Protein AF-A0A645JFX5-F1 (afdb_monomer_lite)

pLDDT: mean 93.65, std 6.39, range [46.78, 98.12]

Sequence (132 aa):
MESGHGCGHNLLGAGSFAAAVGLKAYLSEKRNGTVILYGCPGEEGGAGKAFMARDGLFYDLDAALTWHPGDTFEVVSGTNNSSIQIEYVFTGVAAHAASDPQLGRSGLDAVELMNVGVQFLREHMPSYARLH

Secondary structure (DSSP, 8-state):
-PPP-TT-HHHHHHHHHHHHHHHHHHHHHH------------TTTT-HHHHHHHTTTTTT-S--------SS-----S-PPP----------B---TTT-GGG-B-HHHHHHHHHHHHHHHGGGS-TT----

Radius of gyration: 23.56 Å; chains: 1; bounding box: 56×30×65 Å

Structure (mmCIF, N/CA/C/O backbone):
data_AF-A0A645JFX5-F1
#
_entry.id   AF-A0A645JFX5-F1
#
loop_
_atom_site.group_PDB
_atom_site.id
_atom_site.type_symbol
_atom_site.label_atom_id
_atom_site.label_alt_id
_atom_site.label_comp_id
_atom_site.label_asym_id
_atom_site.label_entity_id
_atom_site.label_seq_id
_atom_site.pdbx_PDB_ins_code
_atom_site.Cartn_x
_atom_site.Cartn_y
_atom_site.Cartn_z
_atom_site.occupancy
_atom_site.B_iso_or_equiv
_atom_site.auth_seq_id
_atom_site.auth_comp_id
_atom_site.auth_asym_id
_atom_site.auth_atom_id
_atom_site.pdbx_PDB_model_num
ATOM 1 N N . MET A 1 1 ? 19.819 -7.238 5.902 1.00 46.78 1 MET A N 1
ATOM 2 C CA . MET A 1 1 ? 18.983 -6.178 6.496 1.00 46.78 1 MET A CA 1
ATOM 3 C C . MET A 1 1 ? 17.974 -6.858 7.393 1.00 46.78 1 MET A C 1
ATOM 5 O O . MET A 1 1 ? 17.308 -7.772 6.925 1.00 46.78 1 MET A O 1
ATOM 9 N N . GLU A 1 2 ? 17.912 -6.484 8.666 1.00 53.34 2 GLU A N 1
ATOM 10 C CA . GLU A 1 2 ? 16.762 -6.838 9.502 1.00 53.34 2 GLU A CA 1
ATOM 11 C C . GLU A 1 2 ? 15.526 -6.110 8.963 1.00 53.34 2 GLU A C 1
ATOM 13 O O . GLU A 1 2 ? 15.624 -4.966 8.516 1.00 53.34 2 GLU A O 1
ATOM 18 N N . SER A 1 3 ? 14.375 -6.780 8.961 1.00 75.25 3 SER A N 1
ATOM 19 C CA . SER A 1 3 ? 13.110 -6.122 8.631 1.00 75.25 3 SER A CA 1
ATOM 20 C C . SER A 1 3 ? 12.744 -5.178 9.776 1.00 75.25 3 SER A C 1
ATOM 22 O O . SER A 1 3 ? 12.608 -5.619 10.914 1.00 75.25 3 SER A O 1
ATOM 24 N N . GLY A 1 4 ? 12.632 -3.882 9.487 1.00 86.00 4 GLY A N 1
ATOM 25 C CA . GLY A 1 4 ? 12.278 -2.858 10.470 1.00 86.00 4 GLY A CA 1
ATOM 26 C C . GLY A 1 4 ? 10.804 -2.459 10.394 1.00 86.00 4 GLY A C 1
ATOM 27 O O . GLY A 1 4 ? 10.172 -2.574 9.348 1.00 86.00 4 GLY A O 1
ATOM 28 N N . HIS A 1 5 ? 10.267 -1.927 11.492 1.00 91.62 5 HIS A N 1
ATOM 29 C CA . HIS A 1 5 ? 8.925 -1.338 11.544 1.00 91.62 5 HIS A CA 1
ATOM 30 C C . HIS A 1 5 ? 9.000 0.195 11.521 1.00 91.62 5 HIS A C 1
ATOM 32 O O . HIS A 1 5 ? 8.609 0.853 12.482 1.00 91.62 5 HIS A O 1
ATOM 38 N N . GLY A 1 6 ? 9.517 0.767 10.427 1.00 92.06 6 GLY A N 1
ATOM 39 C CA . GLY A 1 6 ? 9.690 2.222 10.280 1.00 92.06 6 GLY A CA 1
ATOM 40 C C . GLY A 1 6 ? 8.380 3.019 10.349 1.00 92.06 6 GLY A C 1
ATOM 41 O O . GLY A 1 6 ? 8.366 4.107 10.910 1.00 92.06 6 GLY A O 1
ATOM 42 N N . CYS A 1 7 ? 7.276 2.438 9.867 1.00 93.81 7 CYS A N 1
ATOM 43 C CA . CYS A 1 7 ? 5.920 2.992 9.976 1.00 93.81 7 CYS A CA 1
ATOM 44 C C . CYS A 1 7 ? 5.215 2.612 11.302 1.00 93.81 7 CYS A C 1
ATOM 46 O O . CYS A 1 7 ? 4.064 2.947 11.544 1.00 93.81 7 CYS A O 1
ATOM 48 N N . GLY A 1 8 ? 5.880 1.867 12.196 1.00 94.81 8 GLY A N 1
ATOM 49 C CA . GLY A 1 8 ? 5.315 1.483 13.494 1.00 94.81 8 GLY A CA 1
ATOM 50 C C . GLY A 1 8 ? 4.220 0.407 13.439 1.00 94.81 8 GLY A C 1
ATOM 51 O O . GLY A 1 8 ? 3.453 0.249 14.389 1.00 94.81 8 GLY A O 1
ATOM 52 N N . HIS A 1 9 ? 4.136 -0.388 12.368 1.00 95.00 9 HIS A N 1
ATOM 53 C CA . HIS A 1 9 ? 3.109 -1.434 12.231 1.00 95.00 9 HIS A CA 1
ATOM 54 C C . HIS A 1 9 ? 3.117 -2.505 13.339 1.00 95.00 9 HIS A C 1
ATOM 56 O O . HIS A 1 9 ? 2.089 -3.133 13.599 1.00 95.00 9 HIS A O 1
ATOM 62 N N . ASN A 1 10 ? 4.235 -2.679 14.048 1.00 94.25 10 ASN A N 1
ATOM 63 C CA . ASN A 1 10 ? 4.291 -3.477 15.275 1.00 94.25 10 ASN A CA 1
ATOM 64 C C . ASN A 1 10 ? 3.382 -2.909 16.381 1.00 94.25 10 ASN A C 1
ATOM 66 O O . ASN A 1 10 ? 2.678 -3.666 17.049 1.00 94.25 10 ASN A O 1
ATOM 70 N N . LEU A 1 11 ? 3.361 -1.583 16.551 1.00 95.75 11 LEU A N 1
ATOM 71 C CA . LEU A 1 11 ? 2.479 -0.899 17.495 1.00 95.75 11 LEU A CA 1
ATOM 72 C C . LEU A 1 11 ? 1.033 -0.937 17.006 1.00 95.75 11 LEU A C 1
ATOM 74 O O . LEU A 1 11 ? 0.140 -1.207 17.804 1.00 95.75 11 LEU A O 1
ATOM 78 N N . LEU A 1 12 ? 0.801 -0.720 15.705 1.00 95.56 12 LEU A N 1
ATOM 79 C CA . LEU A 1 12 ? -0.536 -0.788 15.103 1.00 95.56 12 LEU A CA 1
ATOM 80 C C . LEU A 1 12 ? -1.212 -2.127 15.401 1.00 95.56 12 LEU A C 1
ATOM 82 O O . LEU A 1 12 ? -2.352 -2.159 15.872 1.00 95.56 12 LEU A O 1
ATOM 86 N N . GLY A 1 13 ? -0.499 -3.231 15.155 1.00 94.81 13 GLY A N 1
ATOM 87 C CA . GLY A 1 13 ? -1.004 -4.578 15.403 1.00 94.81 13 GLY A CA 1
ATOM 88 C C . GLY A 1 13 ? -1.316 -4.815 16.881 1.00 94.81 13 GLY A C 1
ATOM 89 O O . GLY A 1 13 ? -2.419 -5.249 17.216 1.00 94.81 13 GLY A O 1
ATOM 90 N N . ALA A 1 14 ? -0.376 -4.476 17.769 1.00 95.88 14 ALA A N 1
ATOM 91 C CA . ALA A 1 14 ? -0.545 -4.647 19.211 1.00 95.88 14 ALA A CA 1
ATOM 92 C C . ALA A 1 14 ? -1.698 -3.795 19.775 1.00 95.88 14 ALA A C 1
ATOM 94 O O . ALA A 1 14 ? -2.537 -4.304 20.521 1.00 95.88 14 ALA A O 1
ATOM 95 N N . GLY A 1 15 ? -1.772 -2.520 19.384 1.00 96.00 15 GLY A N 1
ATOM 96 C CA . GLY A 1 15 ? -2.815 -1.588 19.810 1.00 96.00 15 GLY A CA 1
ATOM 97 C C . GLY A 1 15 ? -4.202 -2.006 19.324 1.00 96.00 15 GLY A C 1
ATOM 98 O O . GLY A 1 15 ? -5.144 -2.054 20.115 1.00 96.00 15 GLY A O 1
ATOM 99 N N . SER A 1 16 ? -4.319 -2.405 18.054 1.00 96.62 16 SER A N 1
ATOM 100 C CA . SER A 1 16 ? -5.584 -2.891 17.483 1.00 96.62 16 SER A CA 1
ATOM 101 C C . SER A 1 16 ? -6.061 -4.180 18.159 1.00 96.62 16 SER A C 1
ATOM 103 O O . SER A 1 16 ? -7.250 -4.328 18.445 1.00 96.62 16 SER A O 1
ATOM 105 N N . PHE A 1 17 ? -5.142 -5.100 18.472 1.00 96.88 17 PHE A N 1
ATOM 106 C CA . PHE A 1 17 ? -5.469 -6.322 19.207 1.00 96.88 17 PHE A CA 1
ATOM 107 C C . PHE A 1 17 ? -5.969 -6.019 20.626 1.00 96.88 17 PHE A C 1
ATOM 109 O O . PHE A 1 17 ? -7.022 -6.51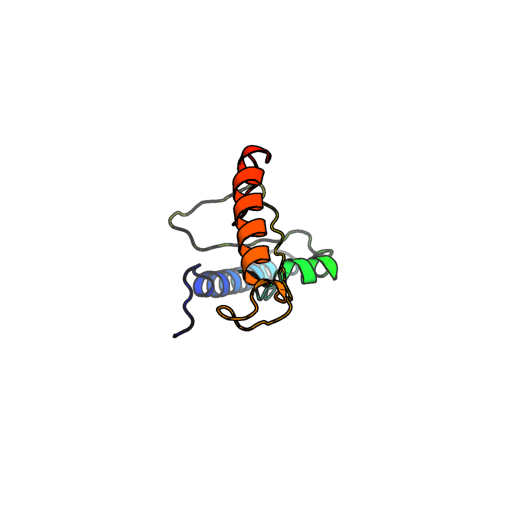9 21.027 1.00 96.88 17 PHE A O 1
ATOM 116 N N . ALA A 1 18 ? -5.265 -5.160 21.368 1.00 97.06 18 ALA A N 1
ATOM 117 C CA . ALA A 1 18 ? -5.677 -4.753 22.710 1.00 97.06 18 ALA A CA 1
ATOM 118 C C . ALA A 1 18 ? -7.061 -4.075 22.707 1.00 97.06 18 ALA A C 1
ATOM 120 O O . ALA A 1 18 ? -7.908 -4.397 23.543 1.00 97.06 18 ALA A O 1
ATOM 121 N N . ALA A 1 19 ? -7.326 -3.200 21.730 1.00 96.69 19 ALA A N 1
ATOM 122 C CA . ALA A 1 19 ? -8.626 -2.556 21.559 1.00 96.69 19 ALA A CA 1
ATOM 123 C C . ALA A 1 19 ? -9.748 -3.573 21.290 1.00 96.69 19 ALA A C 1
ATOM 125 O O . ALA A 1 19 ? -10.806 -3.498 21.918 1.00 96.69 19 ALA A O 1
ATOM 126 N N . ALA A 1 20 ? -9.515 -4.562 20.419 1.00 97.12 20 ALA A N 1
ATOM 127 C CA . ALA A 1 20 ? -10.489 -5.614 20.128 1.00 97.12 20 ALA A CA 1
ATOM 128 C C . ALA A 1 20 ? -10.825 -6.460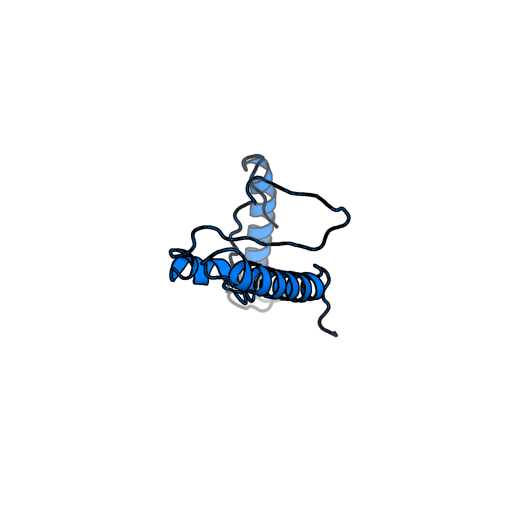 21.371 1.00 97.12 20 ALA A C 1
ATOM 130 O O . ALA A 1 20 ? -11.994 -6.770 21.613 1.00 97.12 20 ALA A O 1
ATOM 131 N N . VAL A 1 21 ? -9.822 -6.791 22.195 1.00 97.44 21 VAL A N 1
ATOM 132 C CA . VAL A 1 21 ? -10.024 -7.505 23.469 1.00 97.44 21 VAL A CA 1
ATOM 133 C C . VAL A 1 21 ? -10.851 -6.666 24.451 1.00 97.44 21 VAL A C 1
ATOM 135 O O . VAL A 1 21 ? -11.798 -7.186 25.044 1.00 97.44 21 VAL A O 1
ATOM 138 N N . GLY A 1 22 ? -10.548 -5.372 24.590 1.00 96.50 22 GLY A N 1
ATOM 139 C CA . GLY A 1 22 ? -11.309 -4.459 25.448 1.00 96.50 22 GLY A CA 1
ATOM 140 C C . GLY A 1 22 ? -12.767 -4.296 25.003 1.00 96.50 22 GLY A C 1
ATOM 141 O O . GLY A 1 22 ? -13.683 -4.399 25.819 1.00 96.50 22 GLY A O 1
ATOM 142 N N . LEU A 1 23 ? -12.999 -4.128 23.697 1.00 96.06 23 LEU A N 1
ATOM 143 C CA . LEU A 1 23 ? -14.341 -4.069 23.109 1.00 96.06 23 LEU A CA 1
ATOM 144 C C . LEU A 1 23 ? -15.123 -5.363 23.344 1.00 96.06 23 LEU A C 1
ATOM 146 O O . LEU A 1 23 ? -16.287 -5.308 23.735 1.00 96.06 23 LEU A O 1
ATOM 150 N N . LYS A 1 24 ? -14.486 -6.528 23.172 1.00 96.38 24 LYS A N 1
ATOM 151 C CA . LYS A 1 24 ? -15.112 -7.827 23.451 1.00 96.38 24 LYS A CA 1
ATOM 152 C C . LYS A 1 24 ?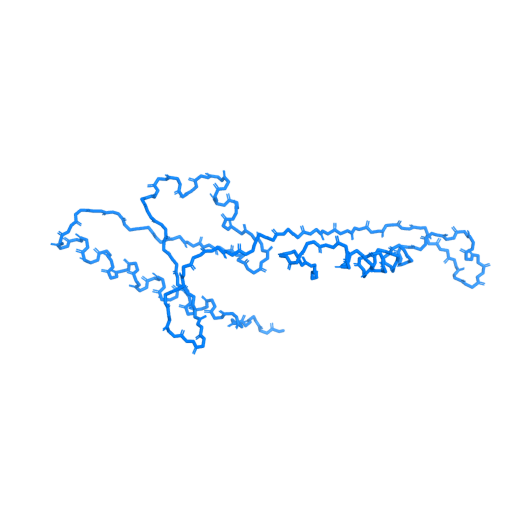 -15.596 -7.923 24.900 1.00 96.38 24 LYS A C 1
ATOM 154 O O . LYS A 1 24 ? -16.718 -8.377 25.132 1.00 96.38 24 LYS A O 1
ATOM 159 N N . ALA A 1 25 ? -14.769 -7.510 25.861 1.00 95.94 25 ALA A N 1
ATOM 160 C CA . ALA A 1 25 ? -15.144 -7.498 27.274 1.00 95.94 25 ALA A CA 1
ATOM 161 C C . ALA A 1 25 ? -16.345 -6.571 27.528 1.00 95.94 25 ALA A C 1
ATOM 163 O O . ALA A 1 25 ? -17.337 -6.997 28.115 1.00 95.94 25 ALA A O 1
ATOM 164 N N . TYR A 1 26 ? -16.308 -5.345 26.995 1.00 96.06 26 TYR A N 1
ATOM 165 C CA . TYR A 1 26 ? -17.404 -4.381 27.127 1.00 96.06 26 TYR A CA 1
ATOM 166 C C . TYR A 1 26 ? -18.731 -4.890 26.542 1.00 96.06 26 TYR A C 1
ATOM 168 O O . TYR A 1 26 ? -19.774 -4.788 27.193 1.00 96.06 26 TYR A O 1
ATOM 176 N N . LEU A 1 27 ? -18.705 -5.456 25.329 1.00 95.81 27 LEU A N 1
ATOM 177 C CA . LEU A 1 27 ? -19.895 -6.019 24.685 1.00 95.81 27 LEU A CA 1
ATOM 178 C C . LEU A 1 27 ? -20.477 -7.164 25.527 1.00 95.81 27 LEU A C 1
ATOM 180 O O . LEU A 1 27 ? -21.671 -7.188 25.809 1.00 95.81 27 LEU A O 1
ATOM 184 N N . SER A 1 28 ? -19.621 -8.046 26.044 1.00 93.19 28 SER A N 1
ATOM 185 C CA . SER A 1 28 ? -20.065 -9.183 26.863 1.00 93.19 28 SER A CA 1
ATOM 186 C C . SER A 1 28 ? -20.816 -8.761 28.137 1.00 93.19 28 SER A C 1
ATOM 188 O O . SER A 1 28 ? -21.659 -9.511 28.621 1.00 93.19 28 SER A O 1
ATOM 190 N N . GLU A 1 29 ? -20.541 -7.570 28.679 1.00 94.25 29 GLU A N 1
ATOM 191 C CA . GLU A 1 29 ? -21.183 -7.065 29.900 1.00 94.25 29 GLU A CA 1
ATOM 192 C C . GLU A 1 29 ? -22.365 -6.120 29.656 1.00 94.25 29 GLU A C 1
ATOM 194 O O . GLU A 1 29 ? -23.287 -6.064 30.471 1.00 94.25 29 GLU A O 1
ATOM 199 N N . LYS A 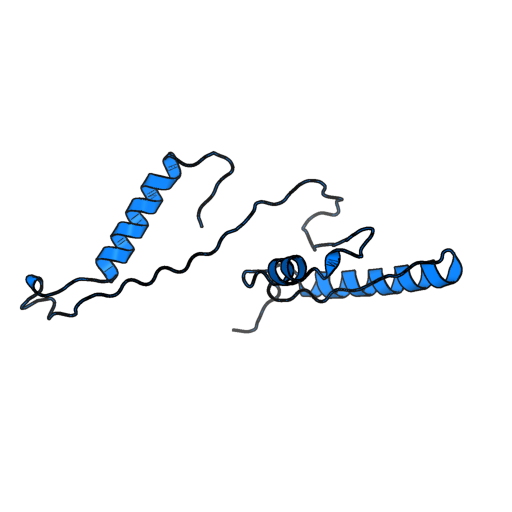1 30 ? -22.302 -5.292 28.606 1.00 91.62 30 LYS A N 1
ATOM 200 C CA . LYS A 1 30 ? -23.168 -4.107 28.479 1.00 91.62 30 LYS A CA 1
ATOM 201 C C . LYS A 1 30 ? -24.077 -4.123 27.256 1.00 91.62 30 LYS A C 1
ATOM 203 O O . LYS A 1 30 ? -25.122 -3.473 27.313 1.00 91.62 30 LYS A O 1
ATOM 208 N N . ARG A 1 31 ? -23.689 -4.772 26.148 1.00 92.12 31 ARG A N 1
ATOM 209 C CA . ARG A 1 31 ? -24.407 -4.695 24.859 1.00 92.12 31 ARG A CA 1
ATOM 210 C C . ARG A 1 31 ? -24.108 -5.875 23.939 1.00 92.12 31 ARG A C 1
ATOM 212 O O . ARG A 1 31 ? -22.955 -6.195 23.699 1.00 92.12 31 ARG A O 1
ATOM 219 N N . ASN A 1 32 ? -25.133 -6.405 23.281 1.00 91.94 32 ASN A N 1
ATOM 220 C CA . ASN A 1 32 ? -24.926 -7.380 22.212 1.00 91.94 32 ASN A CA 1
ATOM 221 C C . ASN A 1 32 ? -24.271 -6.726 20.987 1.00 91.94 32 ASN A C 1
ATOM 223 O O . ASN A 1 32 ? -24.658 -5.631 20.581 1.00 91.94 32 ASN A O 1
ATOM 227 N N . GLY A 1 33 ? -23.299 -7.416 20.396 1.00 94.19 33 GLY A N 1
ATOM 228 C CA . GLY A 1 33 ? -22.602 -6.990 19.189 1.00 94.19 33 GLY A CA 1
ATOM 229 C C . GLY A 1 33 ? -21.454 -7.934 18.844 1.00 94.19 33 GLY A C 1
ATOM 230 O O . GLY A 1 33 ? -21.118 -8.835 19.618 1.00 94.19 33 GLY A O 1
ATOM 231 N N . THR A 1 34 ? -20.837 -7.712 17.688 1.00 95.25 34 THR A N 1
ATOM 232 C CA . THR A 1 34 ? -19.687 -8.486 17.218 1.00 95.25 34 THR A CA 1
ATOM 233 C C . THR A 1 34 ? -18.504 -7.553 17.014 1.00 95.25 34 THR A C 1
ATOM 235 O O . THR A 1 34 ? -18.634 -6.488 16.421 1.00 95.25 34 THR A O 1
ATOM 238 N N . VAL A 1 35 ? -17.337 -7.960 17.508 1.00 96.56 35 VAL A N 1
ATOM 239 C CA . VAL A 1 35 ? -16.062 -7.308 17.206 1.00 96.56 35 VAL A CA 1
ATOM 240 C C . VAL A 1 35 ? -15.215 -8.275 16.391 1.00 96.56 35 VAL A C 1
ATOM 242 O O . VAL A 1 35 ? -15.025 -9.426 16.788 1.00 96.56 35 VAL A O 1
ATOM 245 N N . ILE A 1 36 ? -14.728 -7.813 15.241 1.00 96.50 36 ILE A N 1
ATOM 246 C CA . ILE A 1 36 ? -13.889 -8.592 14.328 1.00 96.50 36 ILE A CA 1
ATOM 247 C C . ILE A 1 36 ? -12.541 -7.885 14.215 1.00 96.50 36 ILE A C 1
ATOM 249 O O . ILE A 1 36 ? -12.482 -6.691 13.930 1.00 96.50 36 ILE A O 1
ATOM 253 N N . LEU A 1 37 ? -11.453 -8.622 14.441 1.00 96.75 37 LEU A N 1
ATOM 254 C CA . LEU A 1 37 ? -10.098 -8.133 14.207 1.00 96.75 37 LEU A CA 1
ATOM 255 C C . LEU A 1 37 ? -9.606 -8.646 12.852 1.00 96.75 37 LEU A C 1
ATOM 257 O O . LEU A 1 37 ? -9.387 -9.844 12.685 1.00 96.75 37 LEU A O 1
ATOM 261 N N . TYR A 1 38 ? -9.394 -7.735 11.905 1.00 96.62 38 TYR A N 1
ATOM 262 C CA . TYR A 1 38 ? -8.867 -8.075 10.585 1.00 96.62 38 TYR A CA 1
ATOM 263 C C . TYR A 1 38 ? -7.344 -7.950 10.540 1.00 96.62 38 TYR A C 1
ATOM 265 O O . TYR A 1 38 ? -6.792 -6.854 10.656 1.00 96.62 38 TYR A O 1
ATOM 273 N N . GLY A 1 39 ? -6.659 -9.062 10.274 1.00 95.31 39 GLY A N 1
ATOM 274 C CA . GLY A 1 39 ? -5.269 -9.035 9.824 1.00 95.31 39 GLY A CA 1
ATOM 275 C C . GLY A 1 39 ? -5.199 -8.519 8.387 1.00 95.31 39 GLY A C 1
ATOM 276 O O . GLY A 1 39 ? -5.781 -9.123 7.492 1.00 95.31 39 GLY A O 1
ATOM 277 N N . CYS A 1 40 ? -4.511 -7.398 8.168 1.00 95.38 40 CYS A N 1
ATOM 278 C CA . CYS A 1 40 ? -4.469 -6.719 6.870 1.00 95.38 40 CYS A CA 1
ATOM 279 C C . CYS A 1 40 ? -3.020 -6.605 6.369 1.00 95.38 40 CYS A C 1
ATOM 281 O O . CYS A 1 40 ? -2.371 -5.592 6.634 1.00 95.38 40 CYS A O 1
ATOM 283 N N . PRO A 1 41 ? -2.483 -7.643 5.706 1.00 93.94 41 PRO A N 1
ATOM 284 C CA . PRO A 1 41 ? -1.089 -7.673 5.277 1.00 93.94 41 PRO A CA 1
ATOM 285 C C . PRO A 1 41 ? -0.825 -6.753 4.077 1.00 93.94 41 PRO A C 1
ATOM 287 O O . PRO A 1 41 ? -1.741 -6.382 3.345 1.00 93.94 41 PRO A O 1
ATOM 290 N N . GLY A 1 42 ? 0.453 -6.437 3.846 1.00 92.25 42 GLY A N 1
ATOM 291 C CA . GLY A 1 42 ? 0.907 -5.760 2.628 1.00 92.25 42 GLY A CA 1
ATOM 292 C C . GLY A 1 42 ? 0.432 -4.314 2.484 1.00 92.25 42 GLY A C 1
ATOM 293 O O . GLY A 1 42 ? 0.215 -3.873 1.362 1.00 92.25 42 GLY A O 1
ATOM 294 N N . GLU A 1 43 ? 0.232 -3.592 3.585 1.00 92.38 43 GLU A N 1
ATOM 295 C CA . GLU A 1 43 ? -0.251 -2.203 3.565 1.00 92.38 43 GLU A CA 1
ATOM 296 C C . GLU A 1 43 ? 0.684 -1.270 2.769 1.00 92.38 43 GLU A C 1
ATOM 298 O O . GLU A 1 43 ? 0.216 -0.619 1.840 1.00 92.38 43 GLU A O 1
ATOM 303 N N . GLU A 1 44 ? 1.999 -1.353 3.001 1.00 90.44 44 GLU A N 1
ATOM 304 C CA . GLU A 1 44 ? 3.020 -0.444 2.436 1.00 90.44 44 GLU A CA 1
ATOM 305 C C . GLU A 1 44 ? 3.118 -0.444 0.895 1.00 90.44 44 GLU A C 1
ATOM 307 O O . GLU A 1 44 ? 3.727 0.436 0.291 1.00 90.44 44 GLU A O 1
ATOM 312 N N . GLY A 1 45 ? 2.550 -1.448 0.222 1.00 85.81 45 GLY A N 1
ATOM 313 C CA . GLY A 1 45 ? 2.611 -1.526 -1.243 1.00 85.81 45 GLY A CA 1
ATOM 314 C C . GLY A 1 45 ? 1.966 -2.757 -1.871 1.00 85.81 45 GLY A C 1
ATOM 315 O O . GLY A 1 45 ? 1.709 -2.775 -3.066 1.00 85.81 45 GLY A O 1
ATOM 316 N N . GLY A 1 46 ? 1.633 -3.775 -1.077 1.00 88.56 46 GLY A N 1
ATOM 317 C CA . GLY A 1 46 ? 0.907 -4.957 -1.552 1.00 88.56 46 GLY A CA 1
ATOM 318 C C . GLY A 1 46 ? -0.604 -4.749 -1.708 1.00 88.56 46 GLY A C 1
ATOM 319 O O . GLY A 1 46 ? -1.283 -5.635 -2.221 1.00 88.56 46 GLY A O 1
ATOM 320 N N . ALA A 1 47 ? -1.145 -3.614 -1.251 1.00 90.38 47 ALA A N 1
ATOM 321 C CA . ALA A 1 47 ? -2.560 -3.252 -1.350 1.00 90.38 47 ALA A CA 1
ATOM 322 C C . ALA A 1 47 ? -3.532 -4.304 -0.771 1.00 90.38 47 ALA A C 1
ATOM 324 O O . ALA A 1 47 ? -4.660 -4.445 -1.245 1.00 90.38 47 ALA A O 1
ATOM 325 N N . GLY A 1 48 ? -3.141 -5.037 0.281 1.00 94.25 48 GLY A N 1
ATOM 326 C CA . GLY A 1 48 ? -3.924 -6.173 0.791 1.00 94.25 48 GLY A CA 1
ATOM 327 C C . GLY A 1 48 ? -5.376 -5.828 1.139 1.00 94.25 48 GLY A C 1
ATOM 328 O O . GLY A 1 48 ? -6.293 -6.549 0.749 1.00 94.25 48 GLY A O 1
ATOM 329 N N . LYS A 1 49 ? -5.621 -4.672 1.775 1.00 94.62 49 LYS A N 1
ATOM 330 C CA . LYS A 1 49 ? -6.990 -4.210 2.074 1.00 94.62 49 LYS A CA 1
ATOM 331 C C . LYS A 1 49 ? -7.830 -3.963 0.818 1.00 94.62 49 LYS A C 1
ATOM 333 O O . LYS A 1 49 ? -9.038 -4.161 0.875 1.00 94.62 49 LYS A O 1
ATOM 338 N N . ALA A 1 50 ? -7.225 -3.554 -0.299 1.00 93.81 50 ALA A N 1
ATOM 339 C CA . ALA A 1 50 ? -7.955 -3.335 -1.546 1.00 93.81 50 ALA A CA 1
ATOM 340 C C . ALA A 1 50 ? -8.513 -4.657 -2.095 1.00 93.81 50 ALA A C 1
ATOM 342 O O . ALA A 1 50 ? -9.672 -4.710 -2.499 1.00 93.81 50 ALA A O 1
ATOM 343 N N . PHE A 1 51 ? -7.736 -5.743 -2.025 1.00 94.94 51 PHE A N 1
ATOM 344 C CA . PHE A 1 51 ? -8.207 -7.085 -2.381 1.00 94.94 51 PHE A CA 1
ATOM 345 C C . PHE A 1 51 ? -9.286 -7.589 -1.421 1.00 94.94 51 PHE A C 1
ATOM 347 O O . PHE A 1 51 ? -10.314 -8.083 -1.869 1.00 94.94 51 PHE A O 1
ATOM 354 N N . MET A 1 52 ? -9.104 -7.388 -0.113 1.00 96.88 52 MET A N 1
ATOM 355 C CA . MET A 1 52 ? -10.123 -7.734 0.886 1.00 96.88 52 MET A CA 1
ATOM 356 C C . MET A 1 52 ? -11.443 -6.985 0.640 1.00 96.88 52 MET A C 1
ATOM 358 O O . MET A 1 52 ? -12.514 -7.578 0.729 1.00 96.88 52 MET A O 1
ATOM 362 N N . ALA A 1 53 ? -11.377 -5.694 0.300 1.00 95.81 53 ALA A N 1
ATOM 363 C CA . ALA A 1 53 ? -12.551 -4.890 -0.023 1.00 95.81 53 ALA A CA 1
ATOM 364 C C . ALA A 1 53 ? -13.220 -5.347 -1.326 1.00 95.81 53 ALA A C 1
ATOM 366 O O . ALA A 1 53 ? -14.439 -5.494 -1.355 1.00 95.81 53 ALA A O 1
ATOM 367 N N . ARG A 1 54 ? -12.434 -5.628 -2.377 1.00 96.12 54 ARG A N 1
ATOM 368 C CA . ARG A 1 54 ? -12.922 -6.205 -3.643 1.00 96.12 54 ARG A CA 1
ATOM 369 C C . ARG A 1 54 ? -13.666 -7.520 -3.409 1.00 96.12 54 ARG A C 1
ATOM 371 O O . ARG A 1 54 ? -14.703 -7.746 -4.021 1.00 96.12 54 ARG A O 1
ATOM 378 N N . ASP A 1 55 ? -13.144 -8.356 -2.518 1.00 97.50 55 ASP A N 1
ATOM 379 C CA . ASP A 1 55 ? -13.708 -9.669 -2.194 1.00 97.50 55 ASP A CA 1
ATOM 380 C C . ASP A 1 55 ? -14.832 -9.583 -1.136 1.00 97.50 55 ASP A C 1
ATOM 382 O O . ASP A 1 55 ? -15.360 -10.601 -0.697 1.00 97.50 55 ASP A O 1
ATOM 386 N N . GLY A 1 56 ? -15.228 -8.366 -0.742 1.00 97.31 56 GLY A N 1
ATOM 387 C CA . GLY A 1 56 ? -16.408 -8.098 0.079 1.00 97.31 56 GLY A CA 1
ATOM 388 C C . GLY A 1 56 ? -16.251 -8.344 1.579 1.00 97.31 56 GLY A C 1
ATOM 389 O O . GLY A 1 56 ? -17.246 -8.332 2.297 1.00 97.31 56 GLY A O 1
ATOM 390 N N . LEU A 1 57 ? -15.024 -8.509 2.088 1.00 97.06 57 LEU A N 1
ATOM 391 C CA . LEU A 1 57 ? -14.765 -8.886 3.490 1.00 97.06 57 LEU A CA 1
ATOM 392 C C . LEU A 1 57 ? -15.266 -7.868 4.526 1.00 97.06 57 LEU A C 1
ATOM 394 O O . LEU A 1 57 ? -15.330 -8.196 5.710 1.00 97.06 57 LEU A O 1
ATOM 398 N N . PHE A 1 58 ? -15.575 -6.642 4.100 1.00 96.81 58 PHE A N 1
ATOM 399 C CA . PHE A 1 58 ? -15.995 -5.545 4.971 1.00 96.81 58 PHE A CA 1
ATOM 400 C C . PHE A 1 58 ? -17.473 -5.157 4.806 1.00 96.81 58 PHE A C 1
ATOM 402 O O . PHE A 1 58 ? -17.921 -4.251 5.501 1.00 96.81 58 PHE A O 1
ATOM 409 N N . TYR A 1 59 ? -18.229 -5.788 3.897 1.00 96.19 59 TYR A N 1
ATOM 410 C CA . TYR A 1 59 ? -19.594 -5.343 3.572 1.00 96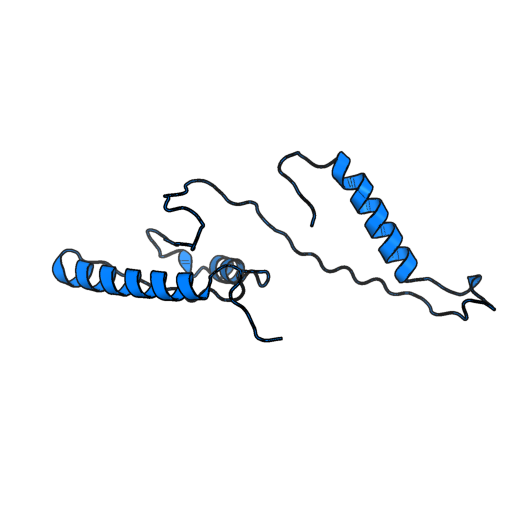.19 59 TYR A CA 1
ATOM 411 C C . TYR A 1 59 ? -20.626 -5.607 4.668 1.00 96.19 59 TYR A C 1
ATOM 413 O O . TYR A 1 59 ? -21.615 -4.885 4.741 1.00 96.19 59 TYR A O 1
ATOM 421 N N . ASP A 1 60 ? -20.369 -6.578 5.541 1.00 95.00 60 ASP A N 1
ATOM 422 C CA . ASP A 1 60 ? -21.252 -6.900 6.666 1.00 95.00 60 ASP A CA 1
ATOM 423 C C . ASP A 1 60 ? -20.924 -6.089 7.937 1.00 95.00 60 ASP A C 1
ATOM 425 O O . ASP A 1 60 ? -21.464 -6.364 9.008 1.00 95.00 60 ASP A O 1
ATOM 429 N N . LEU A 1 61 ? -20.007 -5.115 7.857 1.00 96.81 61 LEU A N 1
ATOM 430 C CA . LEU A 1 61 ? -19.618 -4.285 8.998 1.00 96.81 61 LEU A CA 1
ATOM 431 C C . LEU A 1 61 ? -20.498 -3.037 9.108 1.00 96.81 61 LEU A C 1
ATOM 433 O O . LEU A 1 61 ? -20.613 -2.266 8.158 1.00 96.81 61 LEU A O 1
ATOM 437 N N . ASP A 1 62 ? -20.995 -2.757 10.315 1.00 96.69 62 ASP A N 1
ATOM 438 C CA . ASP A 1 62 ? -21.632 -1.469 10.628 1.00 96.69 62 ASP A CA 1
ATOM 439 C C . ASP A 1 62 ? -20.614 -0.312 10.656 1.00 96.69 62 ASP A C 1
ATOM 441 O O . ASP A 1 62 ? -20.936 0.835 10.346 1.00 96.69 62 ASP A O 1
ATOM 445 N N . ALA A 1 63 ? -19.374 -0.606 11.063 1.00 94.75 63 ALA A N 1
ATOM 446 C CA . ALA A 1 63 ? -18.265 0.340 11.104 1.00 94.75 63 ALA A CA 1
ATOM 447 C C . ALA A 1 63 ? -16.914 -0.391 11.056 1.00 94.75 63 ALA A C 1
ATOM 449 O O . ALA A 1 63 ? -16.753 -1.469 11.631 1.00 94.75 63 ALA A O 1
ATOM 450 N N . ALA A 1 64 ? -15.917 0.241 10.434 1.00 94.56 64 ALA A N 1
ATOM 451 C CA . ALA A 1 64 ? -14.524 -0.195 10.458 1.00 94.56 64 ALA A CA 1
ATOM 452 C C . ALA A 1 64 ? -13.661 0.893 11.107 1.00 94.56 64 ALA A C 1
ATOM 454 O O . ALA A 1 64 ? -13.695 2.052 10.699 1.00 94.56 64 ALA A O 1
ATOM 455 N N . LEU A 1 65 ? -12.888 0.514 12.125 1.00 93.12 65 LEU A N 1
ATOM 456 C CA . LEU A 1 65 ? -12.009 1.413 12.869 1.00 93.12 65 LEU A CA 1
ATOM 457 C C . LEU A 1 65 ? -10.561 0.970 12.692 1.00 93.12 65 LEU A C 1
ATOM 459 O O . LEU A 1 65 ? -10.256 -0.223 12.661 1.00 93.12 65 LEU A O 1
ATOM 463 N N . THR A 1 66 ? -9.658 1.938 12.611 1.00 92.69 66 THR A N 1
ATOM 464 C CA . THR A 1 66 ? -8.220 1.689 12.635 1.00 92.69 66 THR A CA 1
ATOM 465 C C . THR A 1 66 ? -7.521 2.771 13.444 1.00 92.69 66 THR A C 1
ATOM 467 O O . THR A 1 66 ? -8.072 3.846 13.678 1.00 92.69 66 THR A O 1
ATOM 470 N N . TRP A 1 67 ? -6.318 2.455 13.900 1.00 93.38 67 TRP A N 1
ATOM 471 C CA . TRP A 1 67 ? -5.434 3.358 14.614 1.00 93.38 67 TRP A CA 1
ATOM 472 C C . TRP A 1 67 ? -4.036 3.182 14.038 1.00 93.38 67 TRP A C 1
ATOM 474 O O . TRP A 1 67 ? -3.656 2.065 13.688 1.00 93.38 67 TRP A O 1
ATOM 484 N N . HIS A 1 68 ? -3.276 4.265 13.961 1.00 94.56 68 HIS A N 1
ATOM 485 C CA . HIS A 1 68 ? -1.908 4.247 13.474 1.00 94.56 68 HIS A CA 1
ATOM 486 C C . HIS A 1 68 ? -1.015 5.000 14.465 1.00 94.56 68 HIS A C 1
ATOM 488 O O . HIS A 1 68 ? -1.444 6.040 14.972 1.00 94.56 68 HIS A O 1
ATOM 494 N N . PRO A 1 69 ? 0.202 4.513 14.774 1.00 93.75 69 PRO A N 1
ATOM 495 C CA . PRO A 1 69 ? 1.150 5.303 15.548 1.00 93.75 69 PRO A CA 1
ATOM 496 C C . PRO A 1 69 ? 1.521 6.580 14.789 1.00 93.75 69 PRO A C 1
ATOM 498 O O . PRO A 1 69 ? 1.709 6.565 13.573 1.00 93.75 69 PRO A O 1
ATOM 501 N N . GLY A 1 70 ? 1.645 7.674 15.526 1.00 92.19 70 GLY A N 1
ATOM 502 C CA . GLY A 1 70 ? 2.052 8.974 15.011 1.00 92.19 70 GLY A CA 1
ATOM 503 C C . GLY A 1 70 ? 2.922 9.703 16.026 1.00 92.19 70 GLY A C 1
ATOM 504 O O . GLY A 1 70 ? 3.174 9.207 17.126 1.00 92.19 70 GLY A O 1
ATOM 505 N N . ASP A 1 71 ? 3.383 10.886 15.649 1.00 93.50 71 ASP A N 1
ATOM 506 C CA . ASP A 1 71 ? 4.098 11.817 16.525 1.00 93.50 71 ASP A CA 1
ATOM 507 C C . ASP A 1 71 ? 3.159 12.599 17.461 1.00 93.50 71 ASP A C 1
ATOM 509 O O . ASP A 1 71 ? 3.604 13.187 18.449 1.00 93.50 71 ASP A O 1
ATOM 513 N N . THR A 1 72 ? 1.856 12.570 17.185 1.00 93.44 72 THR A N 1
ATOM 514 C CA . THR A 1 72 ? 0.808 13.212 17.978 1.00 93.44 72 THR A CA 1
ATOM 515 C C . THR A 1 72 ? -0.344 12.251 18.286 1.00 93.44 72 THR A C 1
ATOM 517 O O . THR A 1 72 ? -0.517 11.212 17.647 1.00 93.44 72 THR A O 1
ATOM 520 N N . PHE A 1 73 ? -1.135 12.596 19.306 1.00 92.69 73 PHE A N 1
ATOM 521 C CA . PHE A 1 73 ? -2.362 11.885 19.660 1.00 92.69 73 PHE A CA 1
ATOM 522 C C . PHE A 1 73 ? -3.566 12.697 19.204 1.00 92.69 73 PHE A C 1
ATOM 524 O O . PHE A 1 73 ? -3.940 13.679 19.844 1.00 92.69 73 PHE A O 1
ATOM 531 N N . GLU A 1 74 ? -4.188 12.262 18.117 1.00 93.12 74 GLU A N 1
ATOM 532 C CA . GLU A 1 74 ? -5.337 12.946 17.543 1.00 93.12 74 GLU A CA 1
ATOM 533 C C . GLU A 1 74 ? -6.346 11.972 16.932 1.00 93.12 74 GLU A C 1
ATOM 535 O O . GLU A 1 74 ? -6.065 10.794 16.703 1.00 93.12 74 GLU A O 1
ATOM 540 N N . VAL A 1 75 ? -7.549 12.488 16.679 1.00 91.94 75 VAL A N 1
ATOM 541 C CA . VAL A 1 75 ? -8.563 11.809 15.876 1.00 91.94 75 VAL A CA 1
ATOM 542 C C . VAL A 1 75 ? -8.581 12.483 14.516 1.00 91.94 75 VAL A C 1
ATOM 544 O O . VAL A 1 75 ? -9.060 13.608 14.380 1.00 91.94 75 VAL A O 1
ATOM 547 N N . VAL A 1 76 ? -8.071 11.781 13.512 1.00 85.94 76 VAL A N 1
ATOM 548 C CA . VAL A 1 76 ? -8.098 12.249 12.127 1.00 85.94 76 VAL A CA 1
ATOM 549 C C . VAL A 1 76 ? -9.406 11.810 11.475 1.00 85.94 76 VAL A C 1
ATOM 551 O O . VAL A 1 76 ? -9.820 10.657 11.589 1.00 85.94 76 VAL A O 1
ATOM 554 N N . SER A 1 77 ? -10.056 12.737 10.773 1.00 88.25 77 SER A N 1
ATOM 555 C CA . SER A 1 77 ? -11.215 12.456 9.923 1.00 88.25 77 SER A CA 1
ATOM 556 C C . SER A 1 77 ? -10.972 13.016 8.525 1.00 88.25 77 SER A C 1
ATOM 558 O O . SER A 1 77 ? -10.275 14.019 8.371 1.00 88.25 77 SER A O 1
ATOM 560 N N . GLY A 1 78 ? -11.524 12.363 7.505 1.00 87.62 78 GLY A N 1
ATOM 561 C CA . GLY A 1 78 ? -11.326 12.741 6.109 1.00 87.62 78 GLY A CA 1
ATOM 562 C C . GLY A 1 78 ? -10.972 11.541 5.239 1.00 87.62 78 GLY A C 1
ATOM 563 O O . GLY A 1 78 ? -11.307 10.403 5.565 1.00 87.62 78 GLY A O 1
ATOM 564 N N . THR A 1 79 ? -10.313 11.810 4.117 1.00 88.19 79 THR A N 1
ATOM 565 C CA . THR A 1 79 ? -9.925 10.804 3.122 1.00 88.19 79 THR A CA 1
ATOM 566 C C . THR A 1 79 ? -8.416 10.795 2.914 1.00 88.19 79 THR A C 1
ATOM 568 O O . THR A 1 79 ? -7.771 11.838 3.002 1.00 88.19 79 THR A O 1
ATOM 571 N N . ASN A 1 80 ? -7.864 9.640 2.553 1.00 88.56 80 ASN A N 1
ATOM 572 C CA . ASN A 1 80 ? -6.490 9.515 2.069 1.00 88.56 80 ASN A CA 1
ATOM 573 C C . ASN A 1 80 ? -6.443 9.599 0.535 1.00 88.56 80 ASN A C 1
ATOM 575 O O . ASN A 1 80 ? -7.448 9.382 -0.144 1.00 88.56 80 ASN A O 1
ATOM 579 N N . ASN A 1 81 ? -5.261 9.881 -0.016 1.00 89.94 81 ASN A N 1
ATOM 580 C CA . ASN A 1 81 ? -5.050 9.837 -1.460 1.00 89.94 81 ASN A CA 1
ATOM 581 C C . ASN A 1 81 ? -5.138 8.396 -1.980 1.00 89.94 81 ASN A C 1
ATOM 583 O O . ASN A 1 81 ? -4.554 7.479 -1.402 1.00 89.94 81 ASN A O 1
ATOM 587 N N . SER A 1 82 ? -5.818 8.209 -3.111 1.00 90.50 82 SER A N 1
ATOM 588 C CA . SER A 1 82 ? -5.760 6.956 -3.863 1.00 90.50 82 SER A CA 1
ATOM 589 C C . SER A 1 82 ? -4.375 6.779 -4.483 1.00 90.50 82 SER A C 1
ATOM 591 O O . SER A 1 82 ? -3.838 7.725 -5.062 1.00 90.50 82 SER A O 1
ATOM 593 N N . SER A 1 83 ? -3.835 5.566 -4.422 1.00 90.25 83 SER A N 1
ATOM 594 C CA . SER A 1 83 ? -2.544 5.220 -5.016 1.00 90.25 83 SER A CA 1
ATOM 595 C C . SER A 1 83 ? -2.712 4.137 -6.079 1.00 90.25 83 SER A C 1
ATOM 597 O O . SER A 1 83 ? -3.488 3.199 -5.897 1.00 90.25 83 SER A O 1
ATOM 599 N N . ILE A 1 84 ? -1.981 4.277 -7.185 1.00 90.19 84 ILE A N 1
ATOM 600 C CA . ILE A 1 84 ? -1.849 3.269 -8.238 1.00 90.19 84 ILE A CA 1
ATOM 601 C C . ILE A 1 84 ? -0.353 3.031 -8.423 1.00 90.19 84 ILE A C 1
ATOM 603 O O . ILE A 1 84 ? 0.396 3.977 -8.658 1.00 90.19 84 ILE A O 1
ATOM 607 N N . GLN A 1 85 ? 0.067 1.773 -8.333 1.00 89.81 85 GLN A N 1
ATOM 608 C CA . GLN A 1 85 ? 1.437 1.361 -8.626 1.00 89.81 85 GLN A CA 1
ATOM 609 C C . GLN A 1 85 ? 1.467 0.691 -9.998 1.00 89.81 85 GLN A C 1
ATOM 611 O O . GLN A 1 85 ? 0.623 -0.156 -10.294 1.00 89.81 85 GLN A O 1
ATOM 616 N N . ILE A 1 86 ? 2.414 1.096 -10.844 1.00 90.94 86 ILE A N 1
ATOM 617 C CA . ILE A 1 86 ? 2.578 0.562 -12.198 1.00 90.94 86 ILE A CA 1
ATOM 618 C C . ILE A 1 86 ? 4.039 0.170 -12.385 1.00 90.94 86 ILE A C 1
ATOM 620 O O . ILE A 1 86 ? 4.934 0.980 -12.149 1.00 90.94 86 ILE A O 1
ATOM 624 N N . GLU A 1 87 ? 4.265 -1.059 -12.839 1.00 93.25 87 GLU A N 1
ATOM 625 C CA . GLU A 1 87 ? 5.572 -1.536 -13.284 1.00 93.25 87 GLU A CA 1
ATOM 626 C C . GLU A 1 87 ? 5.657 -1.428 -14.811 1.00 93.25 87 GLU A C 1
ATOM 628 O O . GLU A 1 87 ? 4.779 -1.912 -15.529 1.00 93.25 87 GLU A O 1
ATOM 633 N N . TYR A 1 88 ? 6.720 -0.794 -15.309 1.00 94.88 88 TYR A N 1
ATOM 634 C CA . TYR A 1 88 ? 7.010 -0.697 -16.738 1.00 94.88 88 TYR A CA 1
ATOM 635 C C . TYR A 1 88 ? 8.264 -1.501 -17.059 1.00 94.88 88 TYR A C 1
ATOM 637 O O . TYR A 1 88 ? 9.323 -1.274 -16.476 1.00 94.88 88 TYR A O 1
ATOM 645 N N . VAL A 1 89 ? 8.157 -2.413 -18.024 1.00 96.94 89 VAL A N 1
ATOM 646 C CA . VAL A 1 89 ? 9.282 -3.225 -18.494 1.00 96.94 89 VAL A CA 1
ATOM 647 C C . VAL A 1 89 ? 9.621 -2.827 -19.924 1.00 96.94 89 VAL A C 1
ATOM 649 O O . VAL A 1 89 ? 8.793 -2.951 -20.826 1.00 96.94 89 VAL A O 1
ATOM 652 N N . PHE A 1 90 ? 10.857 -2.372 -20.134 1.00 97.31 90 PHE A N 1
ATOM 653 C CA . PHE A 1 90 ? 11.374 -2.002 -21.449 1.00 97.31 90 PHE A CA 1
ATOM 654 C C . PHE A 1 90 ? 12.341 -3.069 -21.952 1.00 97.31 90 PHE A C 1
ATOM 656 O O . PHE A 1 90 ? 13.377 -3.333 -21.342 1.00 97.31 90 PHE A O 1
ATOM 663 N N . THR A 1 91 ? 12.017 -3.675 -23.092 1.00 97.25 91 THR A N 1
ATOM 664 C CA . THR A 1 91 ? 12.870 -4.666 -23.756 1.00 97.25 91 THR A CA 1
ATOM 665 C C . THR A 1 91 ? 13.471 -4.093 -25.027 1.00 97.25 91 THR A C 1
ATOM 667 O O . THR A 1 91 ? 12.788 -3.421 -25.800 1.00 97.25 91 THR A O 1
ATOM 670 N N . GLY A 1 92 ? 14.745 -4.399 -25.254 1.00 96.44 92 GLY A N 1
ATOM 671 C CA . GLY A 1 92 ? 15.526 -3.880 -26.365 1.00 96.44 92 GLY A CA 1
ATOM 672 C C . GLY A 1 92 ? 16.207 -4.965 -27.195 1.00 96.44 92 GLY A C 1
ATOM 673 O O . GLY A 1 92 ? 16.057 -6.158 -26.941 1.00 96.44 92 GLY A O 1
ATOM 674 N N . VAL A 1 93 ? 17.002 -4.533 -28.171 1.00 97.94 93 VAL A N 1
ATOM 675 C CA . VAL A 1 93 ? 17.897 -5.391 -28.957 1.00 97.94 93 VAL A CA 1
ATOM 676 C C . VAL A 1 93 ? 19.328 -5.033 -28.578 1.00 97.94 93 VAL A C 1
ATOM 678 O O . VAL A 1 93 ? 19.733 -3.877 -28.718 1.00 97.94 93 VAL A O 1
ATOM 681 N N . ALA A 1 94 ? 20.085 -6.011 -28.082 1.00 96.62 94 ALA A N 1
ATOM 682 C CA . ALA A 1 94 ? 21.487 -5.814 -27.734 1.00 96.62 94 ALA A CA 1
ATOM 683 C C . ALA A 1 94 ? 22.350 -5.666 -28.997 1.00 96.62 94 ALA A C 1
ATOM 685 O O . ALA A 1 94 ? 22.140 -6.358 -29.991 1.00 96.62 94 ALA A O 1
ATOM 686 N N . ALA A 1 95 ? 23.350 -4.792 -28.931 1.00 97.19 95 ALA A N 1
ATOM 687 C CA . ALA A 1 95 ? 24.377 -4.641 -29.954 1.00 97.19 95 ALA A CA 1
ATOM 688 C C . ALA A 1 95 ? 25.710 -4.267 -29.297 1.00 97.19 95 ALA A C 1
ATOM 690 O O . ALA A 1 95 ? 25.744 -3.799 -28.156 1.00 97.19 95 ALA A O 1
ATOM 691 N N . HIS A 1 96 ? 26.817 -4.470 -30.012 1.00 96.62 96 HIS A N 1
ATOM 692 C CA . HIS A 1 96 ? 28.127 -4.063 -29.519 1.00 96.62 96 HIS A CA 1
ATOM 693 C C . HIS A 1 96 ? 28.217 -2.531 -29.504 1.00 96.62 96 HIS A C 1
ATOM 695 O O . HIS A 1 96 ? 28.265 -1.907 -30.564 1.00 96.62 96 HIS A O 1
ATOM 701 N N . ALA A 1 97 ? 28.260 -1.931 -28.310 1.00 92.94 97 ALA A N 1
ATOM 702 C CA . ALA A 1 97 ? 28.098 -0.486 -28.122 1.00 92.94 97 ALA A CA 1
ATOM 703 C C . ALA A 1 97 ? 29.096 0.374 -28.921 1.00 92.94 97 ALA A C 1
ATOM 705 O O . ALA A 1 97 ? 28.746 1.461 -29.366 1.00 92.94 97 ALA A O 1
ATOM 706 N N . ALA A 1 98 ? 30.322 -0.115 -29.129 1.00 94.69 98 ALA A N 1
ATOM 707 C CA . ALA A 1 98 ? 31.359 0.619 -29.856 1.00 94.69 98 ALA A CA 1
ATOM 708 C C . ALA A 1 98 ? 31.442 0.280 -31.354 1.00 94.69 98 ALA A C 1
ATOM 710 O O . ALA A 1 98 ? 32.014 1.058 -32.110 1.00 94.69 98 ALA A O 1
ATOM 711 N N . SER A 1 99 ? 30.928 -0.879 -31.780 1.00 95.38 99 SER A N 1
ATOM 712 C CA . SER A 1 99 ? 31.147 -1.382 -33.150 1.00 95.38 99 SER A CA 1
ATOM 713 C C . SER A 1 99 ? 29.918 -1.203 -34.021 1.00 95.38 99 SER A C 1
ATOM 715 O O . SER A 1 99 ? 30.031 -0.677 -35.122 1.00 95.38 99 SER A O 1
ATOM 717 N N . ASP A 1 100 ? 28.748 -1.582 -33.501 1.00 96.25 100 ASP A N 1
ATOM 718 C CA . ASP A 1 100 ? 27.497 -1.582 -34.257 1.00 96.25 100 ASP A CA 1
ATOM 719 C C . ASP A 1 100 ? 26.324 -0.973 -33.463 1.00 96.25 100 ASP A C 1
ATOM 721 O O . ASP A 1 100 ? 25.242 -1.571 -33.407 1.00 96.25 100 ASP A O 1
ATOM 725 N N . PRO A 1 101 ? 26.484 0.207 -32.827 1.00 95.31 101 PRO A N 1
ATOM 726 C CA . PRO A 1 101 ? 25.429 0.807 -32.006 1.00 95.31 101 PRO A CA 1
ATOM 727 C C . PRO A 1 101 ? 24.110 1.014 -32.769 1.00 95.31 101 PRO A C 1
ATOM 729 O O . PRO A 1 101 ? 23.034 0.875 -32.195 1.00 95.31 101 PRO A O 1
ATOM 732 N N . GLN A 1 102 ? 24.172 1.265 -34.079 1.00 95.62 102 GLN A N 1
ATOM 733 C CA . GLN A 1 102 ? 23.015 1.446 -34.962 1.00 95.62 102 GLN A CA 1
ATOM 734 C C . GLN A 1 102 ? 22.094 0.216 -35.055 1.00 95.62 102 GLN A C 1
ATOM 736 O O . GLN A 1 102 ? 20.909 0.345 -35.386 1.00 95.62 102 GLN A O 1
ATOM 741 N N . LEU A 1 103 ? 22.620 -0.980 -34.771 1.00 97.19 103 LEU A N 1
ATOM 742 C CA . LEU A 1 103 ? 21.840 -2.218 -34.764 1.00 97.19 103 LEU A CA 1
ATOM 743 C C . LEU A 1 103 ? 21.083 -2.421 -33.441 1.00 97.19 103 LEU A C 1
ATOM 745 O O . LEU A 1 103 ? 20.150 -3.220 -33.391 1.00 97.19 103 LEU A O 1
ATOM 749 N N . GLY A 1 104 ? 21.451 -1.689 -32.386 1.00 97.19 104 GLY A N 1
ATOM 750 C CA . GLY A 1 104 ? 20.842 -1.799 -31.065 1.00 97.19 104 GLY A CA 1
ATOM 751 C C . GLY A 1 104 ? 19.507 -1.065 -30.938 1.00 97.19 104 GLY A C 1
ATOM 752 O O . GLY A 1 104 ? 19.213 -0.101 -31.648 1.00 97.19 104 GLY A O 1
ATOM 753 N N . ARG A 1 105 ? 18.684 -1.509 -29.987 1.00 97.44 105 ARG A N 1
ATOM 754 C CA . ARG A 1 105 ? 17.525 -0.770 -29.464 1.00 97.44 105 ARG A CA 1
ATOM 755 C C . ARG A 1 105 ? 17.657 -0.775 -27.952 1.00 97.44 105 ARG A C 1
ATOM 757 O O . ARG A 1 105 ? 17.406 -1.800 -27.331 1.00 97.44 105 ARG A O 1
ATOM 764 N N . SER A 1 106 ? 18.139 0.317 -27.378 1.00 96.69 106 SER A N 1
ATOM 765 C CA . SER A 1 106 ? 18.459 0.386 -25.953 1.00 96.69 106 SER A CA 1
ATOM 766 C C . SER A 1 106 ? 17.181 0.402 -25.111 1.00 96.69 106 SER A C 1
ATOM 768 O O . SER A 1 106 ? 16.355 1.305 -25.233 1.00 96.69 106 SER A O 1
ATOM 770 N N . GLY A 1 107 ? 17.020 -0.599 -24.241 1.00 97.56 107 GLY A N 1
ATOM 771 C CA . GLY A 1 107 ? 15.972 -0.575 -23.217 1.00 97.56 107 GLY A CA 1
ATOM 772 C C . GLY A 1 107 ? 16.208 0.533 -22.185 1.00 97.56 107 GLY A C 1
ATOM 773 O O . GLY A 1 107 ? 15.248 1.119 -21.697 1.00 97.56 107 GLY A O 1
ATOM 774 N N . LEU A 1 108 ? 17.476 0.871 -21.913 1.00 96.88 108 LEU A N 1
ATOM 775 C CA . LEU A 1 108 ? 17.839 1.965 -21.012 1.00 96.88 108 LEU A CA 1
ATOM 776 C C . LEU A 1 108 ? 17.419 3.324 -21.584 1.00 96.88 108 LEU A C 1
ATOM 778 O O . LEU A 1 108 ? 16.849 4.127 -20.857 1.00 96.88 108 LEU A O 1
ATOM 782 N N . ASP A 1 109 ? 17.602 3.554 -22.886 1.00 97.12 109 ASP A N 1
ATOM 783 C CA . ASP A 1 109 ? 17.184 4.813 -23.522 1.00 97.12 109 ASP A CA 1
ATOM 784 C C . ASP A 1 109 ? 15.667 4.999 -23.395 1.00 97.12 109 ASP A C 1
ATOM 786 O O . ASP A 1 109 ? 15.189 6.106 -23.165 1.00 97.12 109 ASP A O 1
ATOM 790 N N . ALA A 1 110 ? 14.897 3.911 -23.494 1.00 98.00 110 ALA A N 1
ATOM 791 C CA . ALA A 1 110 ? 13.454 3.953 -23.290 1.00 98.00 110 ALA A CA 1
ATOM 792 C C . ALA A 1 110 ? 13.073 4.302 -21.836 1.00 98.00 110 ALA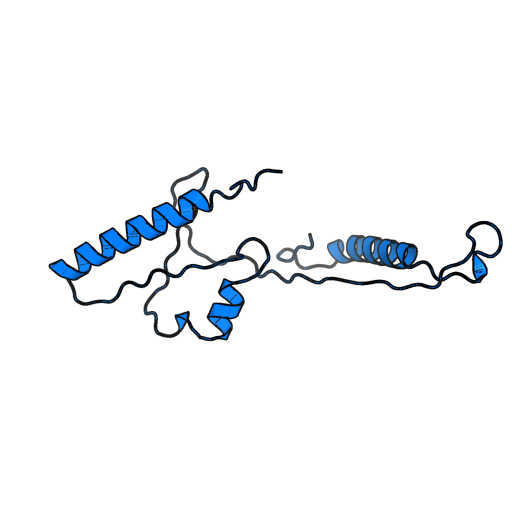 A C 1
ATOM 794 O O . ALA A 1 110 ? 12.148 5.089 -21.631 1.00 98.00 110 ALA A O 1
ATOM 795 N N . VAL A 1 111 ? 13.805 3.781 -20.839 1.00 97.81 111 VAL A N 1
ATOM 796 C CA . VAL A 1 111 ? 13.637 4.153 -19.419 1.00 97.81 111 VAL A CA 1
ATOM 797 C C . VAL A 1 111 ? 13.952 5.635 -19.202 1.00 97.81 111 VAL A C 1
ATOM 799 O O . VAL A 1 111 ? 13.170 6.339 -18.567 1.00 97.81 111 VAL A O 1
ATOM 802 N N . GLU A 1 112 ? 15.052 6.135 -19.766 1.00 98.12 112 GLU A N 1
ATOM 803 C CA . GLU A 1 112 ? 15.433 7.547 -19.648 1.00 98.12 112 GLU A CA 1
ATOM 804 C C . GLU A 1 112 ? 14.398 8.472 -20.304 1.00 98.12 112 GLU A C 1
ATOM 806 O O . GLU A 1 112 ? 13.995 9.478 -19.716 1.00 98.12 112 GLU A O 1
ATOM 811 N N . LEU A 1 113 ? 13.891 8.109 -21.488 1.00 98.06 113 LEU A N 1
ATOM 812 C CA . LEU A 1 113 ? 12.822 8.856 -22.157 1.00 98.06 113 LEU A CA 1
ATOM 813 C C . LEU A 1 113 ? 11.525 8.865 -21.341 1.00 98.06 113 LEU A C 1
ATOM 815 O O . LEU A 1 113 ? 10.876 9.909 -21.249 1.00 98.06 113 LEU A O 1
ATOM 819 N N . MET A 1 114 ? 11.152 7.737 -20.728 1.00 97.25 114 MET A N 1
ATOM 820 C CA . MET A 1 114 ? 10.011 7.677 -19.811 1.00 97.25 114 MET A CA 1
ATOM 821 C C . MET A 1 114 ? 10.227 8.618 -18.623 1.00 97.25 114 MET A C 1
ATOM 823 O O . MET A 1 114 ? 9.339 9.411 -18.312 1.00 97.25 114 MET A O 1
ATOM 827 N N . ASN A 1 115 ? 11.402 8.571 -17.993 1.00 96.50 115 ASN A N 1
ATOM 828 C CA . ASN A 1 115 ? 11.722 9.412 -16.847 1.00 96.50 115 ASN A CA 1
ATOM 829 C C . ASN A 1 115 ? 11.627 10.904 -17.210 1.00 96.50 115 ASN A C 1
ATOM 831 O O . ASN A 1 115 ? 10.905 11.651 -16.555 1.00 96.50 115 ASN A O 1
ATOM 835 N N . VAL A 1 116 ? 12.254 11.332 -18.312 1.00 97.88 116 VAL A N 1
ATOM 836 C CA . VAL A 1 116 ? 12.155 12.716 -18.815 1.00 97.88 116 VAL A CA 1
ATOM 837 C C . VAL A 1 116 ? 10.703 13.102 -19.120 1.00 97.88 116 VAL A C 1
ATOM 839 O O . VAL A 1 116 ? 10.258 14.184 -18.736 1.00 97.88 116 VAL A O 1
ATOM 842 N N . GLY A 1 117 ? 9.937 12.214 -19.757 1.00 97.56 117 GLY A N 1
ATOM 843 C CA . GLY A 1 117 ? 8.514 12.432 -20.018 1.00 97.56 117 GLY A CA 1
ATOM 844 C C . GLY A 1 117 ? 7.701 12.641 -18.736 1.00 97.56 117 GLY A C 1
ATOM 845 O O . GLY A 1 117 ? 6.897 13.570 -18.666 1.00 97.56 117 GLY A O 1
ATOM 846 N N . VAL A 1 118 ? 7.947 11.838 -17.695 1.00 96.69 118 VAL A N 1
ATOM 847 C CA . VAL A 1 118 ? 7.317 11.991 -16.373 1.00 96.69 118 VAL A CA 1
ATOM 848 C C . VAL A 1 118 ? 7.691 13.327 -15.733 1.00 96.69 118 VAL A C 1
ATOM 850 O O . VAL A 1 118 ? 6.828 13.975 -15.141 1.00 96.69 118 VAL A O 1
ATOM 853 N N . GLN A 1 119 ? 8.937 13.784 -15.882 1.00 96.38 119 GLN A N 1
ATOM 854 C CA . GLN A 1 119 ? 9.362 15.081 -15.351 1.00 96.38 119 GLN A CA 1
ATOM 855 C C . GLN A 1 119 ? 8.561 16.239 -15.955 1.00 96.38 119 GLN A C 1
ATOM 857 O O . GLN A 1 119 ? 8.125 17.114 -15.208 1.00 96.38 119 GLN A O 1
ATOM 862 N N . PHE A 1 120 ? 8.298 16.219 -17.264 1.00 96.94 120 PHE A N 1
ATOM 863 C CA . PHE A 1 120 ? 7.449 17.228 -17.908 1.00 96.94 120 PHE A CA 1
ATOM 864 C C . PHE A 1 120 ? 5.960 17.045 -17.591 1.00 96.94 120 PHE A C 1
ATOM 866 O O . PHE A 1 120 ? 5.245 18.026 -17.404 1.00 96.94 120 PHE A O 1
ATOM 873 N N . LEU A 1 121 ? 5.483 15.805 -17.448 1.00 96.06 121 LEU A N 1
ATOM 874 C CA . LEU A 1 121 ? 4.091 15.530 -17.081 1.00 96.06 121 LEU A CA 1
ATOM 875 C C . LEU A 1 121 ? 3.698 16.177 -15.743 1.00 96.06 121 LEU A C 1
ATOM 877 O O . LEU A 1 121 ? 2.568 16.644 -15.608 1.00 96.06 121 LEU A O 1
ATOM 881 N N . ARG A 1 122 ? 4.616 16.236 -14.768 1.00 95.44 122 ARG A N 1
ATOM 882 C CA . ARG A 1 122 ? 4.355 16.791 -13.424 1.00 95.44 122 ARG A CA 1
ATOM 883 C C . ARG A 1 122 ? 3.819 18.227 -13.448 1.00 95.44 122 ARG A C 1
ATOM 885 O O . ARG A 1 122 ? 3.013 18.561 -12.584 1.00 95.44 122 ARG A O 1
ATOM 892 N N . GLU A 1 123 ? 4.221 19.054 -14.415 1.00 95.38 123 GLU A N 1
ATOM 893 C CA . GLU A 1 123 ? 3.731 20.438 -14.555 1.00 95.38 123 GLU A CA 1
ATOM 894 C C . GLU A 1 123 ? 2.260 20.502 -15.001 1.00 95.38 123 GLU A C 1
ATOM 896 O O . GLU A 1 123 ? 1.545 21.455 -14.697 1.00 95.38 123 GLU A O 1
ATOM 901 N N . HIS A 1 124 ? 1.779 19.464 -15.683 1.00 96.06 124 HIS A N 1
ATOM 902 C CA . HIS A 1 124 ? 0.443 19.413 -16.277 1.00 96.06 124 HIS A CA 1
ATOM 903 C C . HIS A 1 124 ? -0.546 18.556 -15.476 1.00 96.06 124 HIS A C 1
ATOM 905 O O . HIS A 1 124 ? -1.664 18.303 -15.929 1.00 96.06 124 HIS A O 1
ATOM 911 N N . MET A 1 125 ? -0.155 18.101 -14.284 1.00 96.19 125 MET A N 1
ATOM 912 C CA . MET A 1 125 ? -1.020 17.333 -13.394 1.00 96.19 125 MET A CA 1
ATOM 913 C C . MET A 1 125 ? -1.835 18.236 -12.455 1.00 96.19 125 MET A C 1
ATOM 915 O O . MET A 1 125 ? -1.341 19.270 -12.000 1.00 96.19 125 MET A O 1
ATOM 919 N N . PRO A 1 126 ? -3.066 17.835 -12.081 1.00 95.44 126 PRO A N 1
ATOM 920 C CA . PRO A 1 126 ? -3.821 18.514 -11.035 1.00 95.44 126 PRO A CA 1
ATOM 921 C C . PRO A 1 126 ? -3.048 18.581 -9.712 1.00 95.44 126 PRO A C 1
ATOM 923 O O . PRO A 1 126 ? -2.316 17.660 -9.351 1.00 95.44 126 PRO A O 1
ATOM 926 N N . SER A 1 127 ? -3.273 19.638 -8.929 1.00 92.81 127 SER A N 1
ATOM 927 C CA . SER A 1 127 ? -2.540 19.886 -7.678 1.00 92.81 127 SER A CA 1
ATOM 928 C C . SER A 1 127 ? -2.732 18.814 -6.599 1.00 92.81 127 SER A C 1
ATOM 930 O O . SER A 1 127 ? -1.883 18.711 -5.715 1.00 92.81 127 SER A O 1
ATOM 932 N N . TYR A 1 128 ? -3.806 18.024 -6.672 1.00 91.19 128 TYR A N 1
ATOM 933 C CA . TYR A 1 128 ? -4.096 16.904 -5.770 1.00 91.19 128 TYR A CA 1
ATOM 934 C C . TYR A 1 128 ? -3.471 15.574 -6.220 1.00 91.19 128 TYR A C 1
ATOM 936 O O . TYR A 1 128 ? -3.537 14.592 -5.487 1.00 91.19 128 TYR A O 1
ATOM 944 N N . ALA A 1 129 ? -2.867 15.521 -7.409 1.00 93.44 129 ALA A N 1
ATOM 945 C CA . ALA A 1 129 ? -2.218 14.329 -7.932 1.00 93.44 129 ALA A CA 1
ATOM 946 C C . ALA A 1 129 ? -0.690 14.432 -7.789 1.00 93.44 129 ALA A C 1
ATOM 948 O O . ALA A 1 129 ? -0.096 15.514 -7.872 1.00 93.44 129 ALA A O 1
ATOM 949 N N . ARG A 1 130 ? -0.043 13.290 -7.545 1.00 91.69 130 ARG A N 1
ATOM 950 C CA . ARG A 1 130 ? 1.409 13.168 -7.364 1.00 91.69 130 ARG A CA 1
ATOM 951 C C . ARG A 1 130 ? 1.905 11.890 -8.041 1.00 91.69 130 ARG A C 1
ATOM 953 O O . ARG A 1 130 ? 1.165 10.917 -8.128 1.00 91.69 130 ARG A O 1
ATOM 960 N N . LEU A 1 131 ? 3.153 11.917 -8.502 1.00 92.38 131 LEU A N 1
ATOM 961 C CA . LEU A 1 131 ? 3.897 10.753 -8.987 1.00 92.38 131 LEU A CA 1
ATOM 962 C C . LEU A 1 131 ? 5.135 10.590 -8.104 1.00 92.38 131 LEU A C 1
ATOM 964 O O . LEU A 1 131 ? 5.807 11.586 -7.820 1.00 92.38 131 LEU A O 1
ATOM 968 N N . HIS A 1 132 ? 5.432 9.368 -7.684 1.00 83.12 132 HIS A N 1
ATOM 969 C CA . HIS A 1 132 ? 6.600 9.026 -6.874 1.00 83.12 132 HIS A CA 1
ATOM 970 C C . HIS A 1 132 ? 7.411 7.954 -7.585 1.00 83.12 132 HIS A C 1
ATOM 972 O O . HIS A 1 132 ? 6.772 7.085 -8.217 1.00 83.12 132 HIS A O 1
#

Organism: NCBI:txid1076179

Foldseek 3Di:
DPDDPPQPVVVQLVVLVVVLVVVVVCCVPPHPDDRDDDDQPDPVHPPRVVVCVVVPVCVPDPDDDGDGDDPDDDDDDDDDDDDDDDDDFFDKADDDVPPCVVVIGDSVVVVVVVVVVVVVVVVVDDPSDDDD

InterPro domains:
  IPR002933 Peptidase M20 [PF01546] (5-88)
  IPR036264 Bacterial exopeptidase dimerisation domain [SSF55031] (85-127)
  IPR052030 Peptidase M20/M20A family hydrolases [PTHR30575] (3-132)